Protein AF-A0A1Q7YWN4-F1 (afdb_monomer)

Sequence (119 aa):
MTRKNPVHWNERDSDSERWFRTKDELARHIRFGDFGKMLVIKTPSEKLDFPNRKALIILDDPQRKLSSGENAYTHAKNRLTTTASPVNASIERRECRKGCSCAKEYDEDTNEEIDVYFT

Secondary structure (DSSP, 8-state):
-BSS-GGG--TT--HHHHB--SHHHHHHH--TT-TT-------TTS----S---EEEEE-----B-TTS-BHHHHHHHHHHHHHTTS-EEEEEPPPPTT--HHHHHHHS-HHHHHGGG-

pLDDT: mean 84.29, std 7.88, range [62.44, 95.06]

Structure (mmCIF, N/CA/C/O backbone):
data_AF-A0A1Q7YWN4-F1
#
_entry.id   AF-A0A1Q7YWN4-F1
#
loop_
_atom_site.group_PDB
_atom_site.id
_atom_site.type_symbol
_atom_site.label_atom_id
_atom_site.label_alt_id
_atom_site.label_comp_id
_atom_site.label_asym_id
_atom_site.label_entity_id
_atom_site.label_seq_id
_atom_site.pdbx_PDB_ins_code
_atom_site.Cartn_x
_atom_site.Cartn_y
_atom_site.Cartn_z
_atom_site.occupancy
_atom_site.B_iso_or_equiv
_atom_site.auth_seq_id
_atom_site.auth_comp_id
_atom_site.auth_asym_id
_atom_site.auth_atom_id
_atom_site.pdbx_PDB_model_num
ATOM 1 N N . MET A 1 1 ? 15.963 -4.591 -16.254 1.00 82.38 1 MET A N 1
ATOM 2 C CA . MET A 1 1 ? 15.400 -5.872 -15.766 1.00 82.38 1 MET A CA 1
ATOM 3 C C . MET A 1 1 ? 16.508 -6.671 -15.105 1.00 82.38 1 MET A C 1
ATOM 5 O O . MET A 1 1 ? 17.623 -6.655 -15.621 1.00 82.38 1 MET A O 1
ATOM 9 N N . THR A 1 2 ? 16.246 -7.281 -13.952 1.00 88.69 2 THR A N 1
ATOM 10 C CA . THR A 1 2 ? 17.303 -7.840 -13.097 1.00 88.69 2 THR A CA 1
ATOM 11 C C . THR A 1 2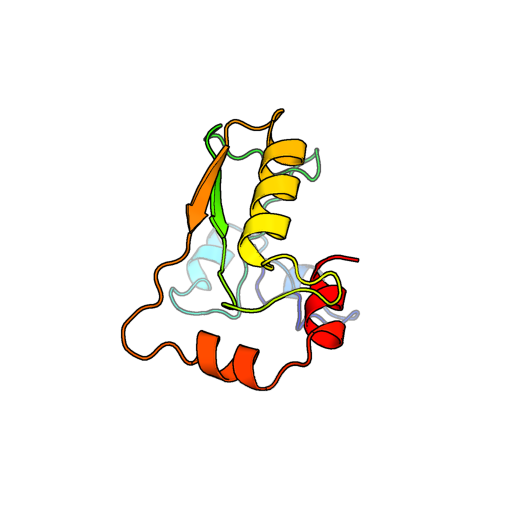 ? 17.569 -9.312 -13.400 1.00 88.69 2 THR A C 1
ATOM 13 O O . THR A 1 2 ? 16.645 -10.059 -13.721 1.00 88.69 2 THR A O 1
ATOM 16 N N . ARG A 1 3 ? 18.833 -9.741 -13.288 1.00 88.38 3 ARG A N 1
ATOM 17 C CA . ARG A 1 3 ? 19.214 -11.165 -13.371 1.00 88.38 3 ARG A CA 1
ATOM 18 C C . ARG A 1 3 ? 18.867 -11.928 -12.098 1.00 88.38 3 ARG A C 1
ATOM 20 O O . ARG A 1 3 ? 18.626 -13.131 -12.157 1.00 88.38 3 ARG A O 1
ATOM 27 N N . LYS A 1 4 ? 18.853 -11.207 -10.978 1.00 86.69 4 LYS A N 1
ATOM 28 C CA . LYS A 1 4 ? 18.547 -11.679 -9.630 1.00 86.69 4 LYS A CA 1
ATOM 29 C C . LYS A 1 4 ? 17.676 -10.645 -8.930 1.00 86.69 4 LYS A C 1
ATOM 31 O O . LYS A 1 4 ? 17.821 -9.454 -9.206 1.00 86.69 4 LYS A O 1
ATOM 36 N N . ASN A 1 5 ? 16.794 -11.069 -8.039 1.00 85.00 5 ASN A N 1
ATOM 37 C CA . ASN A 1 5 ? 15.965 -10.183 -7.240 1.00 85.00 5 ASN A CA 1
ATOM 38 C C . ASN A 1 5 ? 16.884 -9.259 -6.411 1.00 85.00 5 ASN A C 1
ATOM 40 O O . ASN A 1 5 ? 17.750 -9.788 -5.70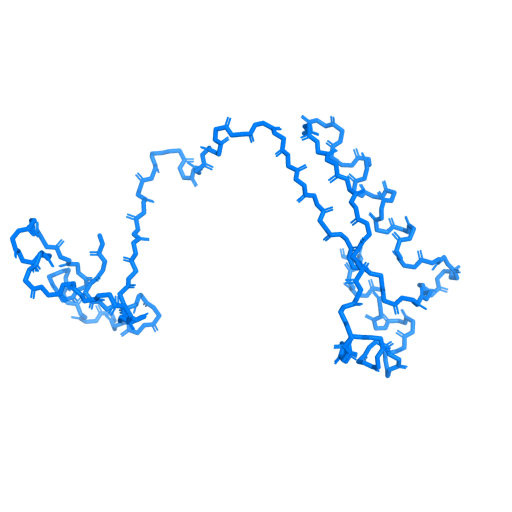9 1.00 85.00 5 ASN A O 1
ATOM 44 N N . PRO A 1 6 ? 16.731 -7.921 -6.502 1.00 87.25 6 PRO A N 1
ATOM 45 C CA . PRO A 1 6 ? 17.457 -6.948 -5.692 1.00 87.25 6 PRO A CA 1
ATOM 46 C C . PRO A 1 6 ? 17.604 -7.268 -4.207 1.00 87.25 6 PRO A C 1
ATOM 48 O O . PRO A 1 6 ? 18.647 -6.966 -3.640 1.00 87.25 6 PRO A O 1
ATOM 51 N N . VAL A 1 7 ? 16.624 -7.938 -3.591 1.00 86.50 7 VAL A N 1
ATOM 52 C CA . VAL A 1 7 ? 16.704 -8.356 -2.179 1.00 86.50 7 VAL A CA 1
ATOM 53 C C . VAL A 1 7 ? 17.843 -9.349 -1.904 1.00 86.50 7 VAL A C 1
ATOM 55 O O . VAL A 1 7 ? 18.243 -9.547 -0.764 1.00 86.50 7 VAL A O 1
ATOM 58 N N . HIS A 1 8 ? 18.378 -9.986 -2.945 1.00 88.75 8 HIS A N 1
ATOM 59 C CA . HIS A 1 8 ? 19.475 -10.943 -2.855 1.00 88.75 8 HIS A CA 1
ATOM 60 C C . HIS A 1 8 ? 20.785 -10.416 -3.450 1.00 88.75 8 HIS A C 1
ATOM 62 O O . HIS A 1 8 ? 21.687 -11.219 -3.708 1.00 88.75 8 HIS A O 1
ATOM 68 N N . TRP A 1 9 ? 20.885 -9.123 -3.758 1.00 89.94 9 TRP A N 1
ATOM 69 C CA . TRP A 1 9 ? 22.140 -8.544 -4.228 1.00 89.94 9 TRP A CA 1
ATOM 70 C C . TRP A 1 9 ? 23.110 -8.361 -3.072 1.00 89.94 9 TRP A C 1
ATOM 72 O O . TRP A 1 9 ? 22.731 -7.908 -1.996 1.00 89.94 9 TRP A O 1
ATOM 82 N N . ASN A 1 10 ? 24.378 -8.663 -3.321 1.00 92.88 10 ASN A N 1
ATOM 83 C CA . ASN A 1 10 ? 25.460 -8.287 -2.425 1.00 92.88 10 ASN A CA 1
ATOM 84 C C . ASN A 1 10 ? 26.111 -7.007 -2.926 1.00 92.88 10 ASN A C 1
ATOM 86 O O . ASN A 1 10 ? 26.188 -6.776 -4.132 1.00 92.88 10 ASN A O 1
ATOM 90 N N . GLU A 1 11 ? 26.681 -6.217 -2.021 1.00 90.31 11 GLU A N 1
ATOM 91 C CA . GLU A 1 11 ? 27.397 -4.983 -2.371 1.00 90.31 11 GLU A CA 1
ATOM 92 C C . GLU A 1 11 ? 28.540 -5.211 -3.369 1.00 90.31 11 GLU A C 1
ATOM 94 O O . GLU A 1 11 ? 28.806 -4.348 -4.201 1.00 90.31 11 GLU A O 1
ATOM 99 N N . ARG A 1 12 ? 29.154 -6.401 -3.330 1.00 94.75 12 ARG A N 1
ATOM 100 C CA . ARG A 1 12 ? 30.241 -6.818 -4.227 1.00 94.75 12 ARG A CA 1
ATOM 101 C C . ARG A 1 12 ? 29.772 -7.281 -5.603 1.00 94.75 12 ARG A C 1
ATOM 103 O O . ARG A 1 12 ? 30.609 -7.390 -6.494 1.00 94.75 12 ARG A O 1
ATOM 110 N N . ASP A 1 13 ? 28.480 -7.567 -5.770 1.00 91.06 13 ASP A N 1
ATOM 111 C CA . ASP A 1 13 ? 27.948 -7.987 -7.062 1.00 91.06 13 ASP A CA 1
ATOM 112 C C . ASP A 1 13 ? 28.159 -6.849 -8.067 1.00 91.06 13 ASP A C 1
ATOM 114 O O . ASP A 1 13 ? 27.718 -5.712 -7.862 1.00 91.06 13 ASP A O 1
ATOM 118 N N . SER A 1 14 ? 28.816 -7.170 -9.172 1.00 91.31 14 SER A N 1
ATOM 119 C CA . SER A 1 14 ? 29.000 -6.263 -10.289 1.00 91.31 14 SER A CA 1
ATOM 120 C C . SER A 1 14 ? 27.662 -5.909 -10.934 1.00 91.31 14 SER A C 1
ATOM 122 O O . SER A 1 14 ? 26.672 -6.644 -10.890 1.00 91.31 14 SER A O 1
ATOM 124 N N . ASP A 1 15 ? 27.636 -4.780 -11.629 1.00 87.25 15 ASP A N 1
ATOM 125 C CA . ASP A 1 15 ? 26.437 -4.325 -12.327 1.00 87.25 15 ASP A CA 1
ATOM 126 C C . ASP A 1 15 ? 25.985 -5.336 -13.419 1.00 87.25 15 ASP A C 1
ATOM 128 O O . ASP A 1 15 ? 24.795 -5.503 -13.669 1.00 87.25 15 ASP A O 1
ATOM 132 N N . SER A 1 16 ? 26.901 -6.108 -14.021 1.00 89.25 16 SER A N 1
ATOM 133 C CA . SER A 1 16 ? 26.569 -7.228 -14.930 1.00 89.25 16 SER A CA 1
ATOM 134 C C . SER A 1 16 ? 25.957 -8.453 -14.244 1.00 89.25 16 SER A C 1
ATOM 136 O O . SER A 1 16 ? 25.236 -9.210 -14.889 1.00 89.25 16 SER A O 1
ATOM 138 N N . GLU A 1 17 ? 26.222 -8.665 -12.957 1.00 89.00 17 GLU A N 1
ATOM 139 C CA . GLU A 1 17 ? 25.596 -9.746 -12.183 1.00 89.00 17 GLU A CA 1
ATOM 140 C C . GLU A 1 17 ? 24.183 -9.367 -11.735 1.00 89.00 17 GLU A C 1
ATOM 142 O O . GLU A 1 17 ? 23.311 -10.227 -11.609 1.00 89.00 17 GLU A O 1
ATOM 147 N N . ARG A 1 18 ? 23.930 -8.068 -11.559 1.00 89.94 18 ARG A N 1
ATOM 148 C CA . ARG A 1 18 ? 22.631 -7.527 -11.143 1.00 89.94 18 ARG A CA 1
ATOM 149 C C . ARG A 1 18 ? 21.654 -7.370 -12.308 1.00 89.94 18 ARG A C 1
ATOM 151 O O . ARG A 1 18 ? 20.458 -7.644 -12.153 1.00 89.94 18 ARG A O 1
ATOM 158 N N . TRP A 1 19 ? 22.140 -6.984 -13.490 1.00 90.44 19 TRP A N 1
ATOM 159 C CA . TRP A 1 19 ? 21.299 -6.560 -14.613 1.00 90.44 19 TRP A CA 1
ATOM 160 C C . TRP A 1 19 ? 21.542 -7.337 -15.900 1.00 90.44 19 TRP A C 1
ATOM 162 O O . TRP A 1 19 ? 22.677 -7.602 -16.281 1.00 90.44 19 TRP A O 1
ATOM 172 N N . PHE A 1 20 ? 20.458 -7.614 -16.629 1.00 90.00 20 PHE A N 1
ATOM 173 C CA . PHE A 1 20 ? 20.568 -7.973 -18.041 1.00 90.00 20 PHE A CA 1
ATOM 174 C C . PHE A 1 20 ? 21.026 -6.752 -18.839 1.00 90.00 20 PHE A C 1
ATOM 176 O O . PHE A 1 20 ? 20.458 -5.667 -18.685 1.00 90.00 20 PHE A O 1
ATOM 183 N N . ARG A 1 21 ? 22.030 -6.927 -19.700 1.00 88.62 21 ARG A N 1
ATOM 184 C CA . ARG A 1 21 ? 22.643 -5.842 -20.477 1.00 88.62 21 ARG A CA 1
ATOM 185 C C . ARG A 1 21 ? 22.103 -5.728 -21.885 1.00 88.62 21 ARG A C 1
ATOM 187 O O . ARG A 1 21 ? 22.064 -4.630 -22.431 1.00 88.62 21 ARG A O 1
ATOM 194 N N . THR A 1 22 ? 21.689 -6.844 -22.475 1.00 88.50 22 THR A N 1
ATOM 195 C CA . THR A 1 22 ? 21.208 -6.869 -23.858 1.00 88.50 22 THR A CA 1
ATOM 196 C C . THR A 1 22 ? 19.877 -7.595 -23.978 1.00 88.50 22 THR A C 1
ATOM 198 O O . THR A 1 22 ? 19.497 -8.407 -23.131 1.00 88.50 22 THR A O 1
ATOM 201 N N . LYS A 1 23 ? 19.160 -7.304 -25.068 1.00 86.94 23 LYS A N 1
ATOM 202 C CA . LYS A 1 23 ? 17.904 -7.986 -25.400 1.00 86.94 23 LYS A CA 1
ATOM 203 C C . LYS A 1 23 ? 18.124 -9.487 -25.617 1.00 86.94 23 LYS A C 1
ATOM 205 O O . LYS A 1 23 ? 17.323 -10.281 -25.139 1.00 86.94 23 LYS A O 1
ATOM 210 N N . ASP A 1 24 ? 19.233 -9.874 -26.246 1.00 91.19 24 ASP A N 1
ATOM 211 C CA . ASP A 1 24 ? 19.548 -11.281 -26.535 1.00 91.19 24 ASP A CA 1
ATOM 212 C C . ASP A 1 24 ? 19.945 -12.065 -25.284 1.00 91.19 24 ASP A C 1
ATOM 214 O O . ASP A 1 24 ? 19.614 -13.239 -25.125 1.00 91.19 24 ASP A O 1
ATOM 218 N N . GLU A 1 25 ? 20.690 -11.434 -24.375 1.00 88.06 25 GLU A N 1
ATOM 219 C CA . GLU A 1 25 ? 20.984 -12.015 -23.068 1.00 88.06 25 GLU A CA 1
ATOM 220 C C . GLU A 1 25 ? 19.691 -12.230 -22.289 1.00 88.06 25 GLU A C 1
ATOM 222 O O . GLU A 1 25 ? 19.462 -13.316 -21.757 1.00 88.06 25 GLU A O 1
ATOM 227 N N . LEU A 1 26 ? 18.828 -11.219 -22.276 1.00 86.44 26 LEU A N 1
ATOM 228 C CA . LEU A 1 26 ? 17.543 -11.311 -21.625 1.00 86.44 26 LEU A CA 1
ATOM 229 C C . LEU A 1 26 ? 16.697 -12.454 -22.205 1.00 86.44 26 LEU A C 1
ATOM 231 O O . LEU A 1 26 ? 16.255 -13.312 -21.447 1.00 86.44 26 LEU A O 1
ATOM 235 N N . ALA A 1 27 ? 16.510 -12.493 -23.525 1.00 87.06 27 ALA A N 1
ATOM 236 C CA . ALA A 1 27 ? 15.685 -13.494 -24.201 1.00 87.06 27 ALA A CA 1
ATOM 237 C C . ALA A 1 27 ? 16.156 -14.931 -23.926 1.00 87.06 27 ALA A C 1
ATOM 239 O O . ALA A 1 27 ? 15.337 -15.832 -23.778 1.00 87.06 27 ALA A O 1
ATOM 240 N N . ARG A 1 28 ? 17.472 -15.145 -23.793 1.00 88.00 28 ARG A N 1
ATOM 241 C CA . ARG A 1 28 ? 18.046 -16.462 -23.477 1.00 88.00 28 ARG A CA 1
ATOM 242 C C . ARG A 1 28 ? 17.813 -16.917 -22.035 1.00 88.00 28 ARG A C 1
ATOM 244 O O . ARG A 1 28 ? 17.782 -18.119 -21.781 1.00 88.00 28 ARG A O 1
ATOM 251 N N . HIS A 1 29 ? 17.697 -15.988 -21.088 1.00 83.75 29 HIS A N 1
ATOM 252 C CA . HIS A 1 29 ? 17.748 -16.306 -19.654 1.00 83.75 29 HIS A CA 1
ATOM 253 C C . HIS A 1 29 ? 16.461 -15.981 -18.891 1.00 83.75 29 HIS A C 1
ATOM 255 O O . HIS A 1 29 ? 16.304 -16.425 -17.747 1.00 83.75 29 HIS A O 1
ATOM 261 N N . ILE A 1 30 ? 15.538 -15.218 -19.479 1.00 84.00 30 ILE A N 1
ATOM 262 C CA . ILE A 1 30 ? 14.211 -15.034 -18.902 1.00 84.00 30 ILE A CA 1
ATOM 263 C C . ILE A 1 30 ? 13.383 -16.297 -19.104 1.00 84.00 30 ILE A C 1
ATOM 265 O O . ILE A 1 30 ? 13.263 -16.822 -20.208 1.00 84.00 30 ILE A O 1
ATOM 269 N N . ARG A 1 31 ? 12.815 -16.796 -18.010 1.00 83.06 31 ARG A N 1
ATOM 270 C CA . ARG A 1 31 ? 11.888 -17.922 -18.018 1.00 83.06 31 ARG A CA 1
ATOM 271 C C . ARG A 1 31 ? 10.641 -17.500 -17.270 1.00 83.06 31 ARG A C 1
ATOM 273 O O . ARG A 1 31 ? 10.733 -16.946 -16.176 1.00 83.06 31 ARG A O 1
ATOM 280 N N . PHE A 1 32 ? 9.488 -17.739 -17.878 1.00 78.44 32 PHE A N 1
ATOM 281 C CA . PHE A 1 32 ? 8.214 -17.519 -17.213 1.00 78.44 32 PHE A CA 1
ATOM 282 C C . PHE A 1 32 ? 8.122 -18.422 -15.972 1.00 78.44 32 PHE A C 1
ATOM 284 O O . PHE A 1 32 ? 8.485 -19.595 -16.041 1.00 78.44 32 PHE A O 1
ATOM 291 N N . GLY A 1 33 ? 7.686 -17.860 -14.842 1.00 77.50 33 GLY A N 1
ATOM 292 C CA . GLY A 1 33 ? 7.636 -18.551 -13.547 1.00 77.50 33 GLY A CA 1
ATOM 293 C C . GLY A 1 33 ? 8.915 -18.466 -12.703 1.00 77.50 33 GLY A C 1
ATOM 294 O O . GLY A 1 33 ? 8.925 -18.964 -11.582 1.00 77.50 33 GLY A O 1
ATOM 295 N N . ASP A 1 34 ? 9.981 -17.821 -13.186 1.00 80.75 34 ASP A N 1
ATOM 296 C CA . ASP A 1 34 ? 11.152 -17.523 -12.358 1.00 80.75 34 ASP A CA 1
ATOM 297 C C . ASP A 1 34 ? 10.971 -16.195 -11.606 1.00 80.75 34 ASP A C 1
ATOM 299 O O . ASP A 1 34 ? 11.228 -15.109 -12.133 1.00 80.75 34 ASP A O 1
ATOM 303 N N . PHE A 1 35 ? 10.540 -16.298 -10.350 1.00 78.75 35 PHE A N 1
ATOM 304 C CA . PHE A 1 35 ? 10.335 -15.164 -9.442 1.00 78.75 35 PHE A CA 1
ATOM 305 C C . PHE A 1 35 ? 11.640 -14.569 -8.893 1.00 78.75 35 PHE A C 1
ATOM 307 O O . PHE A 1 35 ? 11.627 -13.548 -8.204 1.00 78.75 35 PHE A O 1
ATOM 314 N N . GLY A 1 36 ? 12.786 -15.169 -9.219 1.00 81.75 36 GLY A N 1
ATOM 315 C CA . GLY A 1 36 ? 14.102 -14.630 -8.908 1.00 81.75 36 GLY A CA 1
ATOM 316 C C . GLY A 1 36 ? 14.494 -13.443 -9.787 1.00 81.75 36 GLY A C 1
ATOM 317 O O . GLY A 1 36 ? 15.572 -12.895 -9.587 1.00 81.75 36 GLY A O 1
ATOM 318 N N . LYS A 1 37 ? 13.664 -13.026 -10.751 1.00 82.50 37 LYS A N 1
ATOM 319 C CA . LYS A 1 37 ? 13.926 -11.906 -11.669 1.00 82.50 37 LYS A CA 1
ATOM 320 C C . LYS A 1 37 ? 12.852 -10.831 -11.516 1.00 82.50 37 LYS A C 1
ATOM 322 O O . LYS A 1 37 ? 11.672 -11.149 -11.420 1.00 82.50 37 LYS A O 1
ATOM 327 N N . MET A 1 38 ? 13.243 -9.554 -11.530 1.00 82.81 38 MET A N 1
ATOM 328 C CA . MET A 1 38 ? 12.311 -8.426 -11.407 1.00 82.81 38 MET A CA 1
ATOM 329 C C . MET A 1 38 ? 12.407 -7.465 -12.592 1.00 82.81 38 MET A C 1
ATOM 331 O O . MET A 1 38 ? 13.497 -7.103 -13.057 1.00 82.81 38 MET A O 1
ATOM 335 N N . LEU A 1 39 ? 11.246 -7.012 -13.068 1.00 78.94 39 LEU A N 1
ATOM 336 C CA . LEU A 1 39 ? 11.141 -5.921 -14.029 1.00 78.94 39 LEU A CA 1
ATOM 337 C C . LEU A 1 39 ? 11.238 -4.599 -13.268 1.00 78.94 39 LEU A C 1
ATOM 339 O O . LEU A 1 39 ? 10.474 -4.344 -12.347 1.00 78.94 39 LEU A O 1
ATOM 343 N N . VAL A 1 40 ? 12.213 -3.775 -13.646 1.00 76.94 40 VAL A N 1
ATOM 344 C CA . VAL A 1 40 ? 12.456 -2.469 -13.026 1.00 76.94 40 VAL A CA 1
ATOM 345 C C . VAL A 1 40 ? 12.193 -1.415 -14.082 1.00 76.94 40 VAL A C 1
ATOM 347 O O . VAL A 1 40 ? 12.831 -1.434 -15.139 1.00 76.94 40 VAL A O 1
ATOM 350 N N . ILE A 1 41 ? 11.247 -0.526 -13.797 1.00 72.19 41 ILE A N 1
ATOM 351 C CA . ILE A 1 41 ? 10.907 0.621 -14.634 1.00 72.19 41 ILE A CA 1
ATOM 352 C C . ILE A 1 41 ? 11.598 1.831 -14.013 1.00 72.19 41 ILE A C 1
ATOM 354 O O . ILE A 1 41 ? 11.306 2.191 -12.877 1.00 72.19 41 ILE A O 1
ATOM 358 N N . LYS A 1 42 ? 12.537 2.443 -14.738 1.00 70.69 42 LYS A N 1
ATOM 359 C CA . LYS A 1 42 ? 13.168 3.693 -14.306 1.00 70.69 42 LYS A CA 1
ATOM 360 C C . LYS A 1 42 ? 12.354 4.855 -14.861 1.00 70.69 42 LYS A C 1
ATOM 362 O O . LYS A 1 42 ? 12.319 5.033 -16.077 1.00 70.69 42 LYS A O 1
ATOM 367 N N . THR A 1 43 ? 11.719 5.635 -13.995 1.00 72.62 43 THR A N 1
ATOM 368 C CA . THR A 1 43 ? 11.016 6.860 -14.393 1.00 72.62 43 THR A CA 1
ATOM 369 C C . THR A 1 43 ? 11.827 8.084 -13.946 1.00 72.62 43 THR A C 1
ATOM 371 O O . THR A 1 43 ? 12.313 8.102 -12.815 1.00 72.62 43 THR A O 1
ATOM 374 N N . PRO A 1 44 ? 12.030 9.107 -14.803 1.00 73.12 44 PRO A N 1
ATOM 375 C CA . PRO A 1 44 ? 12.770 10.316 -14.420 1.00 73.12 44 PRO A CA 1
ATOM 376 C C . PRO A 1 44 ? 12.124 11.099 -13.273 1.00 73.12 44 PRO A C 1
ATOM 378 O O . PRO A 1 44 ? 12.811 11.806 -12.550 1.00 73.12 44 PRO A O 1
ATOM 381 N N . SER A 1 45 ? 10.806 10.977 -13.123 1.00 75.06 45 SER A N 1
ATOM 382 C CA . SER A 1 45 ? 10.021 11.626 -12.074 1.00 75.06 45 SER A CA 1
ATOM 383 C C . SER A 1 45 ? 9.991 10.845 -10.759 1.00 75.06 45 SER A C 1
ATOM 385 O O . SER A 1 45 ? 9.306 11.282 -9.838 1.00 75.06 45 SER A O 1
ATOM 387 N N . GLU A 1 46 ? 10.615 9.658 -10.704 1.00 69.12 46 GLU A N 1
ATOM 388 C CA . GLU A 1 46 ? 10.461 8.648 -9.636 1.00 69.12 46 GLU A CA 1
ATOM 389 C C . GLU A 1 46 ? 9.006 8.200 -9.395 1.00 69.12 46 GLU A C 1
ATOM 391 O O . GLU A 1 46 ? 8.720 7.381 -8.524 1.00 69.12 46 GLU A O 1
ATOM 396 N N . LYS A 1 47 ? 8.071 8.701 -10.207 1.00 67.94 47 LYS A N 1
ATOM 397 C CA . LYS A 1 47 ? 6.649 8.391 -10.173 1.00 67.94 47 LYS A CA 1
ATOM 398 C C . LYS A 1 47 ? 6.315 7.509 -11.357 1.00 67.94 47 LYS A C 1
ATOM 400 O O . LYS A 1 47 ? 6.778 7.747 -12.474 1.00 67.94 47 LYS A O 1
ATOM 405 N N . LEU A 1 48 ? 5.524 6.478 -11.105 1.00 68.25 48 LEU A N 1
ATOM 406 C CA . LEU A 1 48 ? 4.878 5.716 -12.157 1.00 68.25 48 LEU A CA 1
ATOM 407 C C . LEU A 1 48 ? 3.444 6.223 -12.257 1.00 68.25 48 LEU A C 1
ATOM 409 O O . LEU A 1 48 ? 2.595 5.861 -11.445 1.00 68.25 48 LEU A O 1
ATOM 413 N N . ASP A 1 49 ? 3.195 7.098 -13.227 1.00 67.19 49 ASP A N 1
ATOM 414 C CA . ASP A 1 49 ? 1.853 7.614 -13.463 1.00 67.19 49 ASP A CA 1
ATOM 415 C C . ASP A 1 49 ? 0.996 6.494 -14.058 1.00 67.19 49 ASP A C 1
ATOM 417 O O . ASP A 1 49 ? 1.209 6.044 -15.187 1.00 67.19 49 ASP A O 1
ATOM 421 N N . PHE A 1 50 ? 0.026 6.012 -13.285 1.00 65.62 50 PHE A N 1
ATOM 422 C CA . PHE A 1 50 ? -0.947 5.061 -13.799 1.00 65.62 50 PHE A CA 1
ATOM 423 C C . PHE A 1 50 ? -1.924 5.811 -14.719 1.00 65.62 50 PHE A C 1
ATOM 425 O O . PHE A 1 50 ? -2.528 6.797 -14.297 1.00 65.62 50 PHE A O 1
ATOM 432 N N . PRO A 1 51 ? -2.118 5.363 -15.975 1.00 63.28 51 PRO A N 1
ATOM 433 C CA . PRO A 1 51 ? -2.925 6.088 -16.961 1.00 63.28 51 PRO A CA 1
ATOM 434 C C . PRO A 1 51 ? -4.412 6.143 -16.588 1.00 63.28 51 PRO A C 1
ATOM 436 O O . PRO A 1 51 ? -5.161 6.964 -17.120 1.00 63.28 51 PRO A O 1
ATOM 439 N N . ASN A 1 52 ? -4.850 5.272 -15.675 1.00 62.44 52 ASN A N 1
ATOM 440 C CA . ASN A 1 52 ? -6.228 5.208 -15.234 1.00 62.44 52 ASN A CA 1
ATOM 441 C C . ASN A 1 52 ? -6.440 6.154 -14.048 1.00 62.44 52 ASN A C 1
ATOM 443 O O . ASN A 1 52 ? -5.940 5.923 -12.951 1.00 62.44 52 ASN A O 1
ATOM 447 N N . ARG A 1 53 ? -7.204 7.226 -14.276 1.00 68.19 53 ARG A N 1
ATOM 448 C CA . ARG A 1 53 ? -7.475 8.260 -13.265 1.00 68.19 53 ARG A CA 1
ATOM 449 C C . ARG A 1 53 ? -8.408 7.791 -12.152 1.00 68.19 53 ARG A C 1
ATOM 451 O O . ARG A 1 53 ? -8.580 8.535 -11.195 1.00 68.19 53 ARG A O 1
ATOM 458 N N . LYS A 1 54 ? -9.033 6.614 -12.296 1.00 76.12 54 LYS A N 1
ATOM 459 C CA . LYS A 1 54 ? -9.941 6.059 -11.295 1.00 76.12 54 LYS A CA 1
ATOM 460 C C . LYS A 1 54 ? -9.240 5.011 -10.436 1.00 76.12 54 LYS A C 1
ATOM 462 O O . LYS A 1 54 ? -8.900 3.943 -10.940 1.00 76.12 54 LYS A O 1
ATOM 467 N N . ALA A 1 55 ? -9.064 5.302 -9.151 1.00 82.19 55 ALA A N 1
ATOM 468 C CA . ALA A 1 55 ? -8.583 4.330 -8.174 1.00 82.19 55 ALA A CA 1
ATOM 469 C C . ALA A 1 55 ? -9.769 3.606 -7.516 1.00 82.19 55 ALA A C 1
ATOM 471 O O . ALA A 1 55 ? -10.773 4.230 -7.180 1.00 82.19 55 ALA A O 1
ATOM 472 N N . LEU A 1 56 ? -9.657 2.294 -7.316 1.00 87.56 56 LEU A N 1
ATOM 473 C CA . LEU A 1 56 ? -10.553 1.547 -6.436 1.00 87.56 56 LEU A CA 1
ATOM 474 C C . LEU A 1 56 ? -9.788 1.217 -5.157 1.00 87.56 56 LEU A C 1
ATOM 476 O O . LEU A 1 56 ? -8.796 0.492 -5.195 1.00 87.56 56 LEU A O 1
ATOM 480 N N . ILE A 1 57 ? -10.260 1.749 -4.037 1.00 89.44 57 ILE A N 1
ATOM 481 C CA . ILE A 1 57 ? -9.772 1.426 -2.703 1.00 89.44 57 ILE A CA 1
ATOM 482 C C . ILE A 1 57 ? -10.690 0.341 -2.145 1.00 89.44 57 ILE A C 1
ATOM 484 O O . ILE A 1 57 ? -11.869 0.587 -1.892 1.00 89.44 57 ILE A O 1
ATOM 488 N N . ILE A 1 58 ? -10.151 -0.861 -1.960 1.00 92.62 58 ILE A N 1
ATOM 489 C CA . ILE A 1 58 ? -10.840 -1.935 -1.242 1.00 92.62 58 ILE A CA 1
ATOM 490 C C . ILE A 1 58 ? -10.448 -1.800 0.226 1.00 92.62 58 ILE A C 1
ATOM 492 O O . ILE A 1 58 ? -9.286 -2.000 0.571 1.00 92.62 58 ILE A O 1
ATOM 496 N N . LEU A 1 59 ? -11.408 -1.410 1.058 1.00 92.44 59 LEU A N 1
ATOM 497 C CA . LEU A 1 59 ? -11.214 -1.143 2.475 1.00 92.44 59 LEU A CA 1
ATOM 498 C C . LEU A 1 59 ? -11.664 -2.337 3.311 1.00 92.44 59 LEU A C 1
ATOM 500 O O . LEU A 1 59 ? -12.827 -2.749 3.252 1.00 92.44 59 LEU A O 1
ATOM 504 N N . ASP A 1 60 ? -10.742 -2.851 4.111 1.00 88.81 60 ASP A N 1
ATOM 505 C CA . ASP A 1 60 ? -10.990 -3.969 5.009 1.00 88.81 60 ASP A CA 1
ATOM 506 C C . ASP A 1 60 ? -11.841 -3.512 6.193 1.00 88.81 60 ASP A C 1
ATOM 508 O O . ASP A 1 60 ? -11.740 -2.374 6.656 1.00 88.81 60 ASP A O 1
ATOM 512 N N . ASP A 1 61 ? -12.714 -4.398 6.664 1.00 89.50 61 ASP A N 1
ATOM 513 C CA . ASP A 1 61 ? -13.486 -4.158 7.872 1.00 89.50 61 ASP A CA 1
ATOM 514 C C . ASP A 1 61 ? -13.103 -5.182 8.938 1.00 89.50 61 ASP A C 1
ATOM 516 O O . ASP A 1 61 ? -13.513 -6.342 8.826 1.00 89.50 61 ASP A O 1
ATOM 520 N N . PRO A 1 62 ? -12.351 -4.769 9.971 1.00 87.38 62 PRO A N 1
ATOM 521 C CA . PRO A 1 62 ? -11.958 -5.671 11.043 1.00 87.38 62 PRO A CA 1
ATOM 522 C C . PRO A 1 62 ? -13.132 -6.034 11.964 1.00 87.38 62 PRO A C 1
ATOM 524 O O . PRO A 1 62 ? -12.992 -6.885 12.828 1.00 87.38 62 PRO A O 1
ATOM 527 N N . GLN A 1 63 ? -14.295 -5.394 11.804 1.00 89.06 63 GLN A N 1
ATOM 528 C CA . GLN A 1 63 ? -15.473 -5.522 12.666 1.00 89.06 63 GLN A CA 1
ATOM 529 C C . GLN A 1 63 ? -15.198 -5.134 14.129 1.00 89.06 63 GLN A C 1
ATOM 531 O O . GLN A 1 63 ? -15.914 -5.540 15.042 1.00 89.06 63 GLN A O 1
ATOM 536 N N . ARG A 1 64 ? -14.193 -4.276 14.339 1.00 90.50 64 ARG A N 1
ATOM 537 C CA . ARG A 1 64 ? -13.752 -3.778 15.645 1.00 90.50 64 ARG A CA 1
ATOM 538 C C . ARG A 1 64 ? -14.142 -2.324 15.888 1.00 90.50 64 ARG A C 1
ATOM 540 O O . ARG A 1 64 ? -14.604 -1.603 14.992 1.00 90.50 64 ARG A O 1
ATOM 547 N N . LYS A 1 65 ? -13.955 -1.904 17.136 1.00 92.81 65 LYS A N 1
ATOM 548 C CA . LYS A 1 65 ? -14.048 -0.511 17.566 1.00 92.81 65 LYS A CA 1
ATOM 549 C C . LYS A 1 65 ? -12.659 0.006 17.918 1.00 92.81 65 LYS A C 1
ATOM 551 O O . LYS A 1 65 ? -11.824 -0.757 18.384 1.00 92.81 65 LYS A O 1
ATOM 556 N N . LEU A 1 66 ? -12.465 1.297 17.704 1.00 92.19 66 LEU A N 1
ATOM 557 C CA . LEU A 1 66 ? -11.357 2.059 18.266 1.00 92.19 66 LEU A CA 1
ATOM 558 C C . LEU A 1 66 ? -11.547 2.224 19.775 1.00 92.19 66 LEU A C 1
ATOM 560 O O . LEU A 1 66 ? -12.667 2.055 20.278 1.00 92.19 66 LEU A O 1
ATOM 564 N N . SER A 1 67 ? -10.512 2.657 20.495 1.00 92.25 67 SER A N 1
ATOM 565 C CA . SER A 1 67 ? -10.647 2.974 21.930 1.00 92.25 67 SER A CA 1
ATOM 566 C C . SER A 1 67 ? -11.639 4.116 22.183 1.00 92.25 67 SER A C 1
ATOM 568 O O . SER A 1 67 ? -12.263 4.190 23.239 1.00 92.25 67 SER A O 1
ATOM 570 N N . SER A 1 68 ? -11.868 4.972 21.179 1.00 91.19 68 SER A N 1
ATOM 571 C CA . SER A 1 68 ? -12.916 6.003 21.190 1.00 91.19 68 SER A CA 1
ATOM 572 C C . SER A 1 68 ? -14.347 5.442 21.158 1.00 91.19 68 SER A C 1
ATOM 574 O O . SER A 1 68 ? -15.309 6.184 21.355 1.00 91.19 68 SER A O 1
ATOM 576 N N . GLY A 1 69 ? -14.511 4.147 20.874 1.00 90.88 69 GLY A N 1
ATOM 577 C CA . GLY A 1 69 ? -15.797 3.487 20.665 1.00 90.88 69 GLY A CA 1
ATOM 578 C C . GLY A 1 69 ? -16.344 3.598 19.237 1.00 90.88 69 GLY A C 1
ATOM 579 O O . GLY A 1 69 ? -17.362 2.966 18.934 1.00 90.88 69 GLY A O 1
ATOM 580 N N . GLU A 1 70 ? -15.685 4.353 18.350 1.00 94.44 70 GLU A N 1
ATOM 581 C CA . GLU A 1 70 ? -16.037 4.441 16.929 1.00 94.44 70 GLU A CA 1
ATOM 582 C C . GLU A 1 70 ? -15.744 3.114 16.211 1.00 94.44 70 GLU A C 1
ATOM 584 O O . GLU A 1 70 ? -14.764 2.435 16.506 1.00 94.44 70 GLU A O 1
ATOM 589 N N . ASN A 1 71 ? -16.579 2.723 15.245 1.00 94.50 71 ASN A N 1
ATOM 590 C CA . ASN A 1 71 ? -16.285 1.568 14.397 1.00 94.50 71 ASN A CA 1
ATOM 591 C C . ASN A 1 71 ? -15.076 1.863 13.488 1.00 94.50 71 ASN A C 1
ATOM 593 O O . ASN A 1 71 ? -15.087 2.842 12.741 1.00 94.50 71 ASN A O 1
ATOM 597 N N . ALA A 1 72 ? -14.073 0.982 13.514 1.00 93.44 72 ALA A N 1
ATOM 598 C CA . ALA A 1 72 ? -12.800 1.188 12.824 1.00 93.44 72 ALA A CA 1
ATOM 599 C C . ALA A 1 72 ? -12.960 1.344 11.299 1.00 93.44 72 ALA A C 1
ATOM 601 O O . ALA A 1 72 ? -12.326 2.208 10.695 1.00 93.44 72 ALA A O 1
ATOM 602 N N . TYR A 1 73 ? -13.861 0.577 10.672 1.00 94.19 73 TYR A N 1
ATOM 603 C CA . TYR A 1 73 ? -14.152 0.716 9.242 1.00 94.19 73 TYR A CA 1
ATOM 604 C C . TYR A 1 73 ? -14.732 2.092 8.902 1.00 94.19 73 TYR A C 1
ATOM 606 O O . TYR A 1 73 ? -14.278 2.741 7.958 1.00 94.19 73 TYR A O 1
ATOM 614 N N . THR A 1 74 ? -15.714 2.565 9.672 1.00 95.06 74 THR A N 1
ATOM 615 C CA . THR A 1 74 ? -16.300 3.901 9.482 1.00 95.06 74 THR A CA 1
ATOM 616 C C . THR A 1 74 ? -15.246 4.991 9.652 1.00 95.06 74 THR A C 1
ATOM 618 O O . THR A 1 74 ? -15.147 5.870 8.794 1.00 95.06 74 THR A O 1
ATOM 621 N N . HIS A 1 75 ? -14.413 4.890 10.690 1.00 94.88 75 HIS A N 1
ATOM 622 C CA . HIS A 1 75 ? -13.319 5.826 10.930 1.00 94.88 75 HIS A CA 1
ATOM 623 C C . HIS A 1 75 ? -12.360 5.891 9.729 1.00 94.88 75 HIS A C 1
ATOM 625 O O . HIS A 1 75 ? -12.102 6.963 9.171 1.00 94.88 75 HIS A O 1
ATOM 631 N N . ALA A 1 76 ? -11.891 4.726 9.270 1.00 94.31 76 ALA A N 1
ATOM 632 C CA . ALA A 1 76 ? -11.004 4.594 8.119 1.00 94.31 76 ALA A CA 1
ATOM 633 C C . ALA A 1 76 ? -11.633 5.177 6.847 1.00 94.31 76 ALA A C 1
ATOM 635 O O . ALA A 1 76 ? -11.011 5.970 6.137 1.00 94.31 76 ALA A O 1
ATOM 636 N N . LYS A 1 77 ? -12.894 4.823 6.574 1.00 94.50 77 LYS A N 1
ATOM 637 C CA . LYS A 1 77 ? -13.636 5.282 5.398 1.00 94.50 77 LYS A CA 1
ATOM 638 C C . LYS A 1 77 ? -13.787 6.798 5.384 1.00 94.50 77 LYS A C 1
ATOM 640 O O . LYS A 1 77 ? -13.592 7.407 4.333 1.00 94.50 77 LYS A O 1
ATOM 645 N N . ASN A 1 78 ? -14.108 7.413 6.520 1.00 92.44 78 ASN A N 1
ATOM 646 C CA . ASN A 1 78 ? -14.279 8.862 6.626 1.00 92.44 78 ASN A CA 1
ATOM 647 C C . ASN A 1 78 ? -12.960 9.602 6.375 1.00 92.44 78 ASN A C 1
ATOM 649 O O . ASN A 1 78 ? -12.925 10.563 5.597 1.00 92.44 78 ASN A O 1
ATOM 653 N N . ARG A 1 79 ? -11.857 9.114 6.958 1.0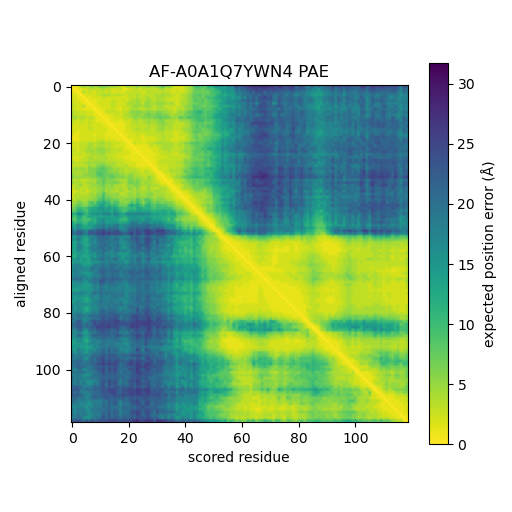0 91.62 79 ARG A N 1
ATOM 654 C CA . ARG A 1 79 ? -10.517 9.669 6.717 1.00 91.62 79 ARG A CA 1
ATOM 655 C C . ARG A 1 79 ? -10.105 9.520 5.260 1.00 91.62 79 ARG A C 1
ATOM 657 O O . ARG A 1 79 ? -9.695 10.499 4.646 1.00 91.62 79 ARG A O 1
ATOM 664 N N . LEU A 1 80 ? -10.285 8.334 4.679 1.00 90.69 80 LEU A N 1
ATOM 665 C CA . LEU A 1 80 ? -9.982 8.087 3.271 1.00 90.69 80 LEU A CA 1
ATOM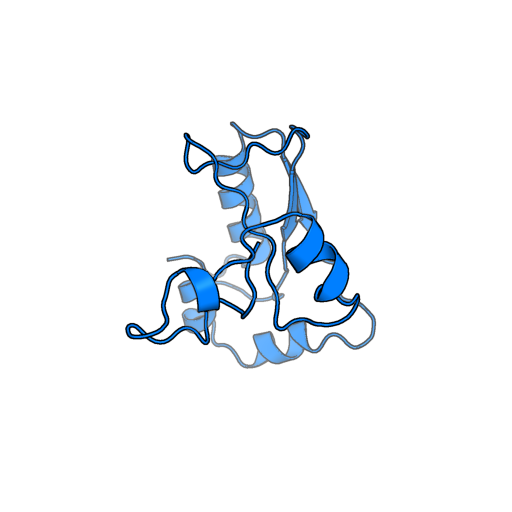 666 C C . LEU A 1 80 ? -10.829 8.956 2.346 1.00 90.69 80 LEU A C 1
ATOM 668 O O . LEU A 1 80 ? -10.282 9.537 1.425 1.00 90.69 80 LEU A O 1
ATOM 672 N N . THR A 1 81 ? -12.128 9.106 2.602 1.00 88.12 81 THR A N 1
ATOM 673 C CA . THR A 1 81 ? -13.007 9.968 1.792 1.00 88.12 81 THR A CA 1
ATOM 674 C C . THR A 1 81 ? -12.543 11.425 1.830 1.00 88.12 81 THR A C 1
ATOM 676 O O . THR A 1 81 ? -12.510 12.093 0.799 1.00 88.12 81 THR A O 1
ATOM 679 N N . THR A 1 82 ? -12.126 11.905 3.005 1.00 84.62 82 THR A N 1
ATOM 680 C CA . THR A 1 82 ? -11.617 13.273 3.181 1.00 84.62 82 THR A CA 1
ATOM 681 C C . THR A 1 82 ? -10.305 13.485 2.421 1.00 84.62 82 THR A C 1
ATOM 683 O O . THR A 1 82 ? -10.167 14.461 1.686 1.00 84.62 82 THR A O 1
ATOM 686 N N . THR A 1 83 ? -9.359 12.550 2.534 1.00 81.00 83 THR A N 1
ATOM 687 C CA . THR A 1 83 ? -8.033 12.655 1.900 1.00 81.00 83 THR A CA 1
ATOM 688 C C . THR A 1 83 ? -8.060 12.342 0.405 1.00 81.00 83 THR A C 1
ATOM 690 O O . THR A 1 83 ? -7.279 12.903 -0.357 1.00 81.00 83 THR A O 1
ATOM 693 N N . ALA A 1 84 ? -8.950 11.451 -0.032 1.00 71.38 84 ALA A N 1
ATOM 694 C CA . ALA A 1 84 ? -9.058 11.016 -1.419 1.00 71.38 84 ALA A CA 1
ATOM 695 C C . ALA A 1 84 ? -9.860 11.984 -2.292 1.00 71.38 84 ALA A C 1
ATOM 697 O O . ALA A 1 84 ? -9.855 11.796 -3.494 1.00 71.38 84 ALA A O 1
ATOM 698 N N . SER A 1 85 ? -10.490 13.031 -1.747 1.00 67.12 85 SER A N 1
ATOM 699 C CA . SER A 1 85 ? -11.226 14.048 -2.526 1.00 67.12 85 SER A CA 1
ATOM 700 C C . SER A 1 85 ? -10.487 14.586 -3.779 1.00 67.12 85 SER A C 1
ATOM 702 O O . SER A 1 85 ? -11.122 14.744 -4.823 1.00 67.12 85 SER A O 1
ATOM 704 N N . PRO A 1 86 ? -9.151 14.804 -3.766 1.00 67.19 86 PRO A N 1
ATOM 705 C CA . PRO A 1 86 ? -8.402 15.238 -4.953 1.00 67.19 86 PRO A CA 1
ATOM 706 C C . PRO A 1 86 ? -8.168 14.130 -5.996 1.00 67.19 86 PRO A C 1
ATOM 708 O O . PRO A 1 86 ? -7.741 14.413 -7.116 1.00 67.19 86 PRO A O 1
ATOM 711 N N . VAL A 1 87 ? -8.392 12.868 -5.629 1.00 71.81 87 VAL A N 1
ATOM 712 C CA . VAL A 1 87 ? -8.184 11.681 -6.459 1.00 71.81 87 VAL A CA 1
ATOM 713 C C . VAL A 1 87 ? -9.558 11.135 -6.839 1.00 71.81 87 VAL A C 1
ATOM 715 O O . VAL A 1 87 ? -10.414 10.916 -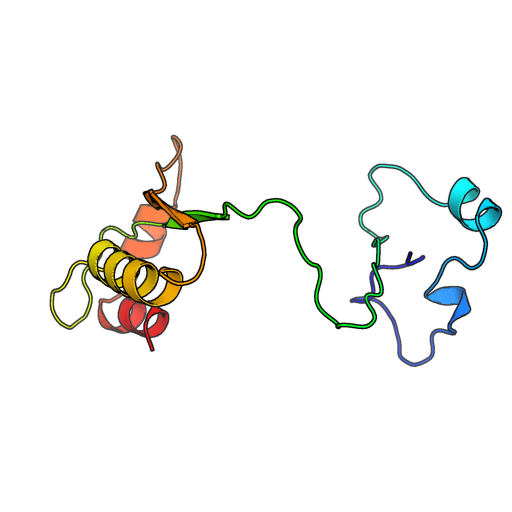5.993 1.00 71.81 87 VAL A O 1
ATOM 718 N N . ASN A 1 88 ? -9.806 10.879 -8.121 1.00 79.94 88 ASN A N 1
ATOM 719 C CA . ASN A 1 88 ? -11.048 10.227 -8.533 1.00 79.94 88 ASN A CA 1
ATOM 720 C C . ASN A 1 88 ? -11.023 8.763 -8.045 1.00 79.94 88 ASN A C 1
ATOM 722 O O . ASN A 1 88 ? -10.539 7.879 -8.742 1.00 79.94 88 ASN A O 1
ATOM 726 N N . ALA A 1 89 ? -11.460 8.509 -6.812 1.00 85.44 89 ALA A N 1
ATOM 727 C CA . ALA A 1 89 ? -11.372 7.208 -6.162 1.00 85.44 89 ALA A CA 1
ATOM 728 C C . ALA A 1 89 ? -12.742 6.730 -5.668 1.00 85.44 89 ALA A C 1
ATOM 730 O O . ALA A 1 89 ? -13.525 7.508 -5.127 1.00 85.44 89 ALA A O 1
ATOM 731 N N . SER A 1 90 ? -13.029 5.437 -5.828 1.00 89.44 90 SER A N 1
ATOM 732 C CA . SER A 1 90 ? -14.150 4.766 -5.160 1.00 89.44 90 SER A CA 1
ATOM 733 C C . SER A 1 90 ? -13.641 3.934 -3.989 1.00 89.44 90 SER A C 1
ATOM 735 O O . SER A 1 90 ? -12.591 3.306 -4.094 1.00 89.44 90 SER A O 1
ATOM 737 N N . ILE A 1 91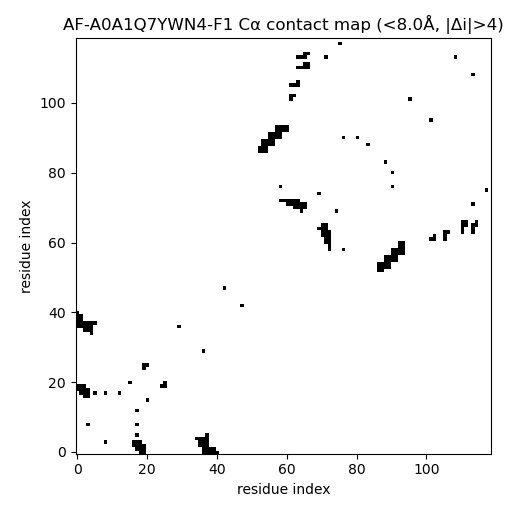 ? -14.387 3.922 -2.884 1.00 92.69 91 ILE A N 1
ATOM 738 C CA . ILE A 1 91 ? -14.075 3.120 -1.697 1.00 92.69 91 ILE A CA 1
ATOM 739 C C . ILE A 1 91 ? -15.152 2.049 -1.549 1.00 92.69 91 ILE A C 1
ATOM 741 O O . ILE A 1 91 ? -16.324 2.368 -1.345 1.00 92.69 91 ILE A O 1
ATOM 745 N N . GLU A 1 92 ? -14.750 0.787 -1.626 1.00 94.12 92 GLU A N 1
ATOM 746 C CA . GLU A 1 92 ? -15.625 -0.374 -1.468 1.00 94.12 92 GLU A CA 1
ATOM 747 C C . GLU A 1 92 ? -15.210 -1.170 -0.231 1.00 94.12 92 GLU A C 1
ATOM 749 O O . GLU A 1 92 ? -14.025 -1.299 0.069 1.00 94.12 92 GLU A O 1
ATOM 754 N N . ARG A 1 93 ? -16.185 -1.690 0.518 1.00 93.69 93 ARG A N 1
ATOM 755 C CA . ARG A 1 93 ? -15.916 -2.568 1.665 1.00 93.69 93 ARG A CA 1
ATOM 756 C C . ARG A 1 93 ? -15.475 -3.934 1.151 1.00 93.69 93 ARG A C 1
ATOM 758 O O . ARG A 1 93 ? -16.128 -4.478 0.263 1.00 93.69 93 ARG A O 1
ATOM 765 N N . ARG A 1 94 ? -14.413 -4.512 1.716 1.00 90.19 94 ARG A N 1
ATOM 766 C CA . ARG A 1 94 ? -14.018 -5.885 1.389 1.00 90.19 94 ARG A CA 1
ATOM 767 C C . ARG A 1 94 ? -15.105 -6.860 1.829 1.00 90.19 94 ARG A C 1
ATOM 769 O O . ARG A 1 94 ? -15.442 -6.939 3.007 1.00 90.19 94 ARG A O 1
ATOM 776 N N . GLU A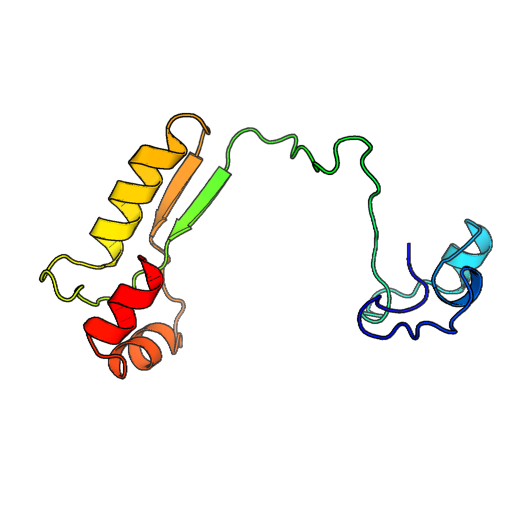 1 95 ? -15.561 -7.685 0.895 1.00 87.75 95 GLU A N 1
ATOM 777 C CA . GLU A 1 95 ? -16.303 -8.900 1.216 1.00 87.75 95 GLU A CA 1
ATOM 778 C C . GLU A 1 95 ? -15.321 -10.050 1.462 1.00 87.75 95 GLU A C 1
ATOM 780 O O . GLU A 1 95 ? -14.542 -10.443 0.586 1.00 87.75 95 GLU A O 1
ATOM 785 N N . CYS A 1 96 ? -15.326 -10.584 2.684 1.00 82.31 96 CYS A N 1
ATOM 786 C CA . CYS A 1 96 ? -14.502 -11.734 3.034 1.00 82.31 96 CYS A CA 1
ATOM 787 C C . CYS A 1 96 ? -14.974 -12.972 2.262 1.00 82.31 96 CYS A C 1
ATOM 789 O O . CYS A 1 96 ? -16.142 -13.357 2.322 1.00 82.31 96 CYS A O 1
ATOM 791 N N . ARG A 1 97 ? -14.054 -13.639 1.555 1.00 83.31 97 ARG A N 1
ATOM 792 C CA . ARG A 1 97 ? -14.354 -14.919 0.899 1.00 83.31 97 ARG A CA 1
ATOM 793 C C . ARG A 1 97 ? -14.622 -15.998 1.949 1.00 83.31 97 ARG A C 1
ATOM 795 O O . ARG A 1 97 ? -14.119 -15.930 3.072 1.00 83.31 97 ARG A O 1
ATOM 802 N N . LYS A 1 98 ? -15.370 -17.037 1.562 1.00 80.88 98 LYS A N 1
ATOM 803 C CA . LYS A 1 98 ? -15.602 -18.214 2.410 1.00 80.88 98 LYS A CA 1
ATOM 804 C C . LYS A 1 98 ? -14.252 -18.786 2.871 1.00 80.88 98 LYS A C 1
ATOM 806 O O . LYS A 1 98 ? -13.447 -19.185 2.035 1.00 80.88 98 LYS A O 1
ATOM 811 N N . GLY A 1 99 ? -14.024 -18.805 4.185 1.00 79.81 99 GLY A N 1
ATOM 812 C CA . GLY A 1 99 ? -12.773 -19.268 4.797 1.00 79.81 99 GLY A CA 1
ATOM 813 C C . GLY A 1 99 ? -11.743 -18.185 5.161 1.00 79.81 99 GLY A C 1
ATOM 814 O O . GLY A 1 99 ? -10.657 -18.566 5.580 1.00 79.81 99 GLY A O 1
ATOM 815 N N . CYS A 1 100 ? -12.037 -16.879 5.038 1.00 81.00 100 CYS A N 1
ATOM 816 C CA . CYS A 1 100 ? -11.159 -15.811 5.575 1.00 81.00 100 CYS A CA 1
ATOM 817 C C . CYS A 1 100 ? -10.911 -16.041 7.076 1.00 81.00 100 CYS A C 1
ATOM 819 O O . CYS A 1 100 ? -11.871 -16.209 7.833 1.00 81.00 100 CYS A O 1
ATOM 821 N N . SER A 1 101 ? -9.651 -15.995 7.507 1.00 84.19 101 SER A N 1
ATOM 822 C CA . SER A 1 101 ? -9.250 -15.931 8.924 1.00 84.19 101 SER A CA 1
ATOM 823 C C . SER A 1 101 ? -9.283 -14.509 9.482 1.00 84.19 101 SER A C 1
ATOM 825 O O . SER A 1 101 ? -9.218 -14.326 10.685 1.00 84.19 101 SER A O 1
ATOM 827 N N . CYS A 1 102 ? -9.472 -13.524 8.611 1.00 79.50 102 CYS A N 1
ATOM 828 C CA . CYS A 1 102 ? -9.375 -12.089 8.852 1.00 79.50 102 CYS A CA 1
ATOM 829 C C . CYS A 1 102 ? -10.138 -11.641 10.111 1.00 79.50 102 CYS A C 1
ATOM 831 O O . CYS A 1 102 ? -9.556 -11.093 11.033 1.00 79.50 102 CYS A O 1
ATOM 833 N N . ALA A 1 103 ? -11.429 -11.975 10.209 1.00 76.88 103 ALA A N 1
ATOM 834 C CA . ALA A 1 103 ? -12.235 -11.628 11.381 1.00 76.88 103 ALA A CA 1
ATOM 835 C C . ALA A 1 103 ? -11.775 -12.322 12.675 1.00 76.88 103 ALA A C 1
ATOM 837 O O . ALA A 1 103 ? -12.007 -11.782 13.744 1.00 76.88 103 ALA A O 1
ATOM 838 N N . LYS A 1 104 ? -11.145 -13.503 12.587 1.00 81.94 104 LYS A N 1
ATOM 839 C CA . LYS A 1 104 ? -10.584 -14.198 13.756 1.00 81.94 104 LYS A CA 1
ATOM 840 C C . LYS A 1 104 ? -9.277 -13.560 14.203 1.00 81.94 104 LYS A C 1
ATOM 842 O O . LYS A 1 104 ? -9.092 -13.364 15.390 1.00 81.94 104 L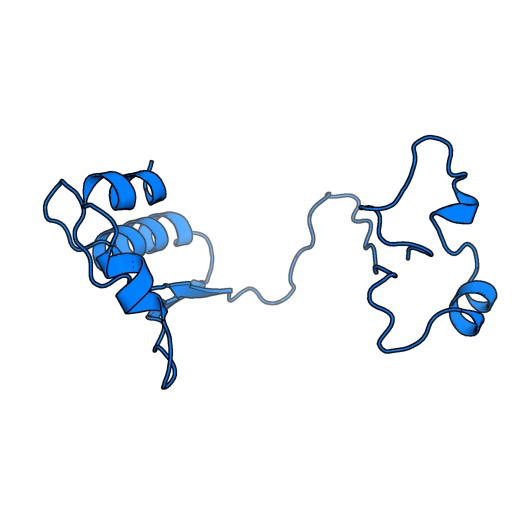YS A O 1
ATOM 847 N N . GLU A 1 105 ? -8.408 -13.228 13.252 1.00 81.44 105 GLU A N 1
ATOM 848 C CA . GLU A 1 105 ? -7.139 -12.547 13.527 1.00 81.44 105 GLU A CA 1
ATOM 849 C C . GLU A 1 105 ? -7.396 -11.205 14.224 1.00 81.44 105 GLU A C 1
ATOM 851 O O . GLU A 1 105 ? -6.793 -10.928 15.249 1.00 81.44 105 GLU A O 1
ATOM 856 N N . TYR A 1 106 ? -8.388 -10.436 13.762 1.00 80.00 106 TYR A N 1
ATOM 857 C CA . TYR A 1 106 ? -8.785 -9.190 14.428 1.00 80.00 106 TYR A CA 1
ATOM 858 C C . TYR A 1 106 ? -9.578 -9.381 15.729 1.00 80.00 106 TYR A C 1
ATOM 860 O O . TYR A 1 106 ? -9.804 -8.402 16.440 1.00 80.00 106 TYR A O 1
ATOM 868 N N . ASP A 1 107 ? -10.075 -10.583 16.040 1.00 81.62 107 ASP A N 1
ATOM 869 C CA . ASP A 1 107 ? -10.811 -10.836 17.291 1.00 81.62 107 ASP A CA 1
ATOM 870 C C . ASP A 1 107 ? -9.854 -10.882 18.495 1.00 81.62 107 ASP A C 1
ATOM 872 O O . ASP A 1 107 ? -10.221 -10.498 19.605 1.00 81.62 107 ASP A O 1
ATOM 876 N N . GLU A 1 108 ? -8.605 -11.284 18.2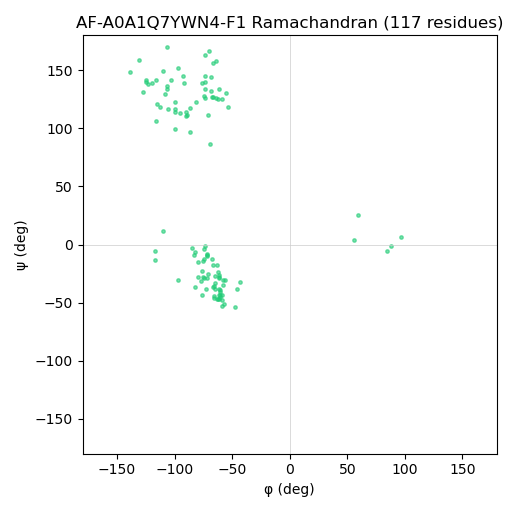53 1.00 81.00 108 GLU A N 1
ATOM 877 C CA . GLU A 1 108 ? -7.556 -11.386 19.270 1.00 81.00 108 GLU A CA 1
ATOM 878 C C . GLU A 1 108 ? -6.979 -10.016 19.670 1.00 81.00 108 GLU A C 1
ATOM 880 O O . GLU A 1 108 ? -6.498 -9.871 20.793 1.00 81.00 108 GLU A O 1
ATOM 885 N N . ASP A 1 109 ? -7.105 -9.005 18.805 1.00 82.56 109 ASP A N 1
ATOM 886 C CA . ASP A 1 109 ? -6.604 -7.652 19.053 1.00 82.56 109 ASP A CA 1
ATOM 887 C C . ASP A 1 109 ? -7.468 -6.894 20.084 1.00 82.56 109 ASP A C 1
ATOM 889 O O . ASP A 1 109 ? -8.703 -6.923 20.073 1.00 82.56 109 ASP A O 1
ATOM 893 N N . THR A 1 110 ? -6.829 -6.138 20.969 1.00 84.94 110 THR A N 1
ATOM 894 C CA . THR A 1 110 ? -7.450 -5.123 21.833 1.00 84.94 110 THR A CA 1
ATOM 895 C C . THR A 1 110 ? -7.823 -3.870 21.033 1.00 84.94 110 THR A C 1
ATOM 897 O O . THR A 1 110 ? -7.352 -3.653 19.918 1.00 84.94 110 THR A O 1
ATOM 900 N N . ASN A 1 111 ? -8.689 -3.008 21.576 1.00 84.81 111 ASN A N 1
ATOM 901 C CA . ASN A 1 111 ? -9.047 -1.768 20.872 1.00 84.81 111 ASN A CA 1
ATOM 902 C C . ASN A 1 111 ? -7.833 -0.830 20.740 1.00 84.81 111 ASN A C 1
ATOM 904 O O . ASN A 1 111 ? -7.691 -0.146 19.730 1.00 84.81 111 ASN A O 1
ATOM 908 N N . GLU A 1 112 ? -6.940 -0.844 21.728 1.00 84.31 112 GLU A N 1
ATOM 909 C CA . GLU A 1 112 ? -5.682 -0.106 21.719 1.00 84.31 112 GLU A CA 1
ATOM 910 C C . GLU A 1 112 ? -4.732 -0.609 20.621 1.00 84.31 112 GLU A C 1
ATOM 912 O O . GLU A 1 112 ? -4.084 0.197 19.956 1.00 84.31 112 GLU A O 1
ATOM 917 N N . GLU A 1 113 ? -4.677 -1.924 20.379 1.00 86.94 113 GLU A N 1
ATOM 918 C CA . GLU A 1 113 ? -3.919 -2.505 19.260 1.00 86.94 113 GLU A CA 1
ATOM 919 C C . GLU A 1 113 ? -4.509 -2.105 17.902 1.00 86.94 113 GLU A C 1
ATOM 921 O O . GLU A 1 113 ? -3.762 -1.817 16.966 1.00 86.94 113 GLU A O 1
ATOM 926 N N . ILE A 1 114 ? -5.837 -1.989 17.800 1.00 86.94 114 ILE A N 1
ATOM 927 C CA . ILE A 1 114 ? -6.491 -1.492 16.583 1.00 86.94 114 ILE A CA 1
ATOM 928 C C . ILE A 1 114 ? -6.176 -0.007 16.333 1.00 86.94 114 ILE A C 1
ATOM 930 O O . ILE A 1 114 ? -5.998 0.393 15.180 1.00 86.94 114 ILE A O 1
ATOM 934 N N . ASP A 1 115 ? -6.074 0.818 17.377 1.00 88.00 115 ASP A N 1
ATOM 935 C CA . ASP A 1 115 ? -5.778 2.250 17.238 1.00 88.00 115 ASP A CA 1
ATOM 936 C C . ASP A 1 115 ? -4.412 2.516 16.575 1.00 88.00 115 ASP A C 1
ATOM 938 O O . ASP A 1 115 ? -4.266 3.521 15.873 1.00 88.00 115 ASP A O 1
ATOM 942 N N . VAL A 1 116 ? -3.440 1.603 16.718 1.00 87.44 116 VAL A N 1
ATOM 943 C CA . VAL A 1 116 ? -2.100 1.700 16.097 1.00 87.44 116 VAL A CA 1
ATOM 944 C C . VAL A 1 116 ? -2.180 1.813 14.572 1.00 87.44 116 VAL A C 1
ATOM 946 O O . VAL A 1 116 ? -1.352 2.480 13.955 1.00 87.44 116 VAL A O 1
ATOM 949 N N . TYR A 1 117 ? -3.198 1.227 13.937 1.00 82.44 117 TYR A N 1
ATOM 950 C CA . TYR A 1 117 ? -3.387 1.338 12.486 1.00 82.44 117 TYR A CA 1
ATOM 951 C C . TYR A 1 117 ? -3.848 2.735 12.032 1.00 82.44 117 TYR A C 1
ATOM 953 O O . TYR A 1 117 ? -3.901 3.006 10.829 1.00 82.44 117 TYR A O 1
ATOM 961 N N . PHE A 1 118 ? -4.200 3.620 12.970 1.00 83.06 118 PHE A N 1
ATOM 962 C CA . PHE A 1 118 ? -4.767 4.941 12.702 1.00 83.06 118 PHE A CA 1
ATOM 963 C C . PHE A 1 118 ? -3.899 6.111 13.189 1.00 83.06 118 PHE A C 1
ATOM 965 O O . PHE A 1 118 ? -4.238 7.262 12.890 1.00 83.06 118 PHE A O 1
ATOM 972 N N . THR A 1 119 ? -2.798 5.853 13.888 1.00 76.50 119 THR A N 1
ATOM 973 C CA . THR A 1 119 ? -1.803 6.865 14.292 1.00 76.50 119 THR A CA 1
ATOM 974 C C . THR A 1 119 ? -0.743 7.071 13.223 1.00 76.50 119 THR A C 1
ATOM 976 O O . THR A 1 119 ? -0.489 8.246 12.876 1.00 76.50 119 THR A O 1
#

Mean predicted aligned error: 11.66 Å

Radius of gyration: 21.42 Å; Cα contacts (8 Å, |Δi|>4): 116; chains: 1; bounding box: 46×34×48 Å

Solvent-accessible surface area (backbone atoms only — not comparable to full-atom values): 7513 Å² total; per-residue (Å²): 74,32,62,39,37,74,94,74,63,53,91,82,57,49,70,75,62,42,31,54,88,45,72,68,61,37,66,75,67,65,56,92,88,53,80,52,41,42,86,65,84,88,47,96,78,77,54,84,83,67,91,66,70,68,47,79,45,74,40,71,64,57,86,46,42,30,76,88,66,48,47,44,43,59,55,52,50,53,53,47,55,66,70,38,67,90,44,57,60,49,82,43,76,56,78,79,57,96,84,62,60,60,58,60,63,46,61,76,53,51,34,68,62,55,38,63,82,73,112

Nearest PDB structures (foldseek):
  6ywy-assembly1_4  TM=3.500E-01  e=6.471E+00  Neurospora crassa

Foldseek 3Di:
DFLFDPVPDDPPDDPVNGDDDDPVSCVVRDDPPPPRDDDDDDDPVNDDDDPDQEAEAAQEQLQDAAPVRHRLSVVVVVVCCVVCVVGNYDYHYDDDDPPDCSNVVSVPDDNPNSCVVVD